Protein AF-A0A345NPI3-F1 (afdb_monomer)

pLDDT: mean 76.18, std 15.04, range [42.22, 94.62]

Organism: NCBI:txid2283195

Structure (mmCIF, N/CA/C/O backbone):
data_AF-A0A345NPI3-F1
#
_entry.id   AF-A0A345NPI3-F1
#
loop_
_atom_site.group_PDB
_atom_site.id
_atom_site.type_symbol
_atom_site.label_atom_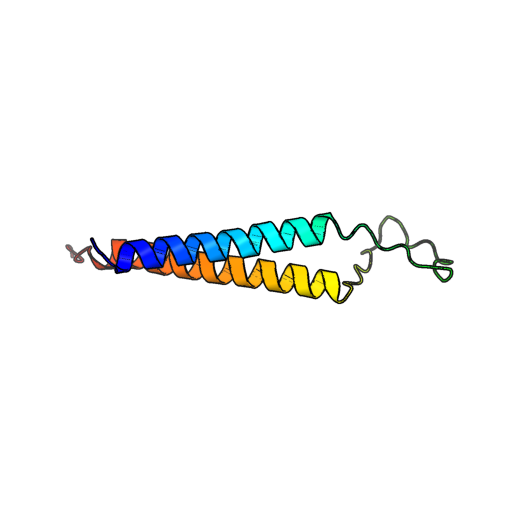id
_atom_site.label_alt_id
_atom_site.label_comp_id
_atom_site.label_asym_id
_atom_site.label_entity_id
_atom_site.label_seq_id
_atom_site.pdbx_PDB_ins_code
_atom_site.Cartn_x
_atom_site.Cartn_y
_atom_site.Cartn_z
_atom_site.occupancy
_atom_site.B_iso_or_equiv
_atom_site.auth_seq_id
_atom_site.auth_comp_id
_atom_site.auth_asym_id
_atom_site.auth_atom_id
_atom_site.pdbx_PDB_model_num
ATOM 1 N N . MET A 1 1 ? -30.175 -1.321 6.949 1.00 50.09 1 MET A N 1
ATOM 2 C CA . MET A 1 1 ? -28.839 -1.971 6.942 1.00 50.09 1 MET A CA 1
ATOM 3 C C . MET A 1 1 ? -27.772 -0.936 7.274 1.00 50.09 1 MET A C 1
ATOM 5 O O . MET A 1 1 ? -27.748 0.118 6.661 1.00 50.09 1 MET A O 1
ATOM 9 N N . SER A 1 2 ? -26.950 -1.205 8.291 1.00 54.62 2 SER A N 1
ATOM 10 C CA . SER A 1 2 ? -25.977 -0.270 8.880 1.00 54.62 2 SER A CA 1
ATOM 11 C C . SER A 1 2 ? -24.949 0.243 7.855 1.00 54.62 2 SER A C 1
ATOM 13 O O . SER A 1 2 ? -23.993 -0.456 7.517 1.00 54.62 2 SER A O 1
ATOM 15 N N . THR A 1 3 ? -25.118 1.487 7.404 1.00 70.44 3 THR A N 1
ATOM 16 C CA . THR A 1 3 ? -24.220 2.240 6.502 1.00 70.44 3 THR A CA 1
ATOM 17 C C . THR A 1 3 ? -22.757 2.225 6.961 1.00 70.44 3 THR A C 1
ATOM 19 O O . THR A 1 3 ? -21.845 2.257 6.138 1.00 70.44 3 THR A O 1
ATOM 22 N N . SER A 1 4 ? -22.511 2.099 8.270 1.00 73.50 4 SER A N 1
ATOM 23 C CA . SER A 1 4 ? -21.170 1.999 8.862 1.00 73.50 4 SER A CA 1
ATOM 24 C C . SER A 1 4 ? -20.419 0.723 8.453 1.00 73.50 4 SER A C 1
ATOM 26 O O . SER A 1 4 ? -19.226 0.784 8.153 1.00 73.50 4 SER A O 1
ATOM 28 N N . ARG A 1 5 ? -21.101 -0.431 8.379 1.00 82.50 5 ARG A N 1
ATOM 29 C CA . ARG A 1 5 ? -20.456 -1.707 8.013 1.00 82.50 5 ARG A 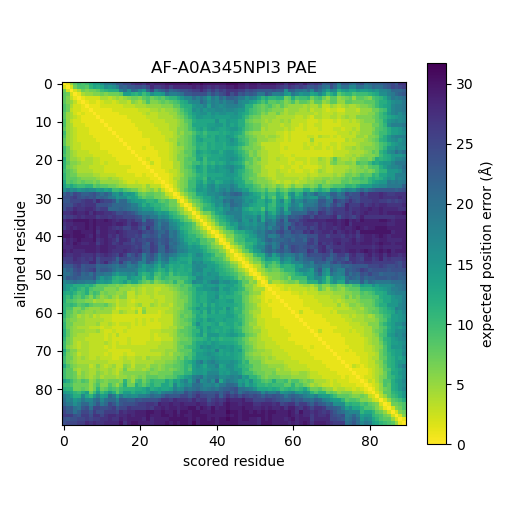CA 1
ATOM 30 C C . ARG A 1 5 ? -20.075 -1.746 6.537 1.00 82.50 5 ARG A C 1
ATOM 32 O O . ARG A 1 5 ? -19.009 -2.254 6.198 1.00 82.50 5 ARG A O 1
ATOM 39 N N . THR A 1 6 ? -20.924 -1.189 5.676 1.00 86.06 6 THR A N 1
ATOM 40 C CA . THR A 1 6 ? -20.666 -1.104 4.234 1.00 86.06 6 THR A CA 1
ATOM 41 C C . THR A 1 6 ? -19.469 -0.200 3.943 1.00 86.06 6 THR A C 1
ATOM 43 O O . THR A 1 6 ? -18.567 -0.611 3.222 1.00 86.06 6 THR A O 1
ATOM 46 N N . ARG A 1 7 ? -19.390 0.978 4.582 1.00 86.62 7 ARG A N 1
ATOM 47 C CA . ARG A 1 7 ? -18.246 1.899 4.436 1.00 86.62 7 ARG A CA 1
ATOM 48 C C . ARG A 1 7 ? -16.921 1.271 4.875 1.00 86.62 7 ARG A C 1
ATOM 50 O O . ARG A 1 7 ? -15.928 1.412 4.175 1.00 86.62 7 ARG A O 1
ATOM 57 N N . PHE A 1 8 ? -16.914 0.527 5.984 1.00 87.00 8 PHE A N 1
ATOM 58 C CA . PHE A 1 8 ? -15.713 -0.181 6.442 1.00 87.00 8 PHE A CA 1
ATOM 59 C C . PHE A 1 8 ? -15.246 -1.240 5.432 1.00 87.00 8 PHE A C 1
ATOM 61 O O . PHE A 1 8 ? -14.061 -1.320 5.133 1.00 87.00 8 PHE A O 1
ATOM 68 N N . ARG A 1 9 ? -16.172 -2.027 4.865 1.00 89.44 9 ARG A N 1
ATOM 69 C CA . ARG A 1 9 ? -15.840 -3.025 3.832 1.00 89.44 9 ARG A CA 1
ATOM 70 C C . ARG A 1 9 ? -15.254 -2.381 2.580 1.00 89.44 9 ARG A C 1
ATOM 72 O O . ARG A 1 9 ? -14.263 -2.880 2.066 1.00 89.44 9 ARG A O 1
ATOM 79 N N . ILE A 1 10 ? -15.838 -1.270 2.128 1.00 91.94 10 ILE A N 1
ATOM 80 C CA . ILE A 1 10 ? -15.323 -0.516 0.979 1.00 91.94 10 ILE A CA 1
ATOM 81 C C . ILE A 1 10 ? -13.909 -0.007 1.275 1.00 91.94 10 ILE A C 1
ATOM 83 O O . ILE A 1 10 ? -13.020 -0.201 0.458 1.00 91.94 10 ILE A O 1
ATOM 87 N N . ALA A 1 11 ? -13.672 0.568 2.456 1.00 90.19 11 ALA A N 1
ATOM 88 C CA . ALA A 1 11 ? -12.348 1.062 2.835 1.00 90.19 11 ALA A CA 1
ATOM 89 C C . ALA A 1 11 ? -11.287 -0.055 2.872 1.00 90.19 11 ALA A C 1
ATOM 91 O O . ALA A 1 11 ? -10.176 0.137 2.385 1.00 90.19 11 ALA A O 1
ATOM 92 N N . VAL A 1 12 ? -11.640 -1.240 3.384 1.00 92.25 12 VAL A N 1
ATOM 93 C CA . VAL A 1 12 ? -10.752 -2.416 3.366 1.00 92.25 12 VAL A CA 1
ATOM 94 C C . VAL A 1 12 ? -10.474 -2.883 1.936 1.00 92.25 12 VAL A C 1
ATOM 96 O O . VAL A 1 12 ? -9.327 -3.177 1.614 1.00 92.25 12 VAL A O 1
ATOM 99 N N . LEU A 1 13 ? -11.493 -2.924 1.071 1.00 93.75 13 LEU A N 1
ATOM 100 C CA . LEU A 1 13 ? -11.319 -3.291 -0.337 1.00 93.75 13 LEU A CA 1
ATOM 101 C C . LEU A 1 13 ? -10.393 -2.313 -1.063 1.00 93.75 13 LEU A C 1
ATOM 103 O O . LEU A 1 13 ? -9.490 -2.750 -1.765 1.00 93.75 13 LEU A O 1
ATOM 107 N N . VAL A 1 14 ? -10.569 -1.007 -0.854 1.00 93.38 14 VAL A N 1
ATOM 108 C CA . VAL A 1 14 ? -9.695 0.020 -1.441 1.00 93.38 14 VAL A CA 1
ATOM 109 C C . VAL A 1 14 ? -8.252 -0.166 -0.974 1.00 93.38 14 VAL A C 1
ATOM 111 O O . VAL A 1 14 ? -7.346 -0.191 -1.802 1.00 93.38 14 VAL A O 1
ATOM 114 N N . ALA A 1 15 ? -8.027 -0.368 0.327 1.00 91.25 15 ALA A N 1
ATOM 115 C CA . ALA A 1 15 ? -6.688 -0.616 0.858 1.00 91.25 15 ALA A CA 1
ATOM 116 C C . ALA A 1 15 ? -6.050 -1.881 0.255 1.00 91.25 15 ALA A C 1
ATOM 118 O O . ALA A 1 15 ? -4.885 -1.854 -0.138 1.00 91.25 15 ALA A O 1
ATOM 119 N N . ALA A 1 16 ? -6.819 -2.966 0.118 1.00 91.19 16 ALA A N 1
ATOM 120 C CA . ALA A 1 16 ? -6.347 -4.202 -0.502 1.00 91.19 16 ALA A CA 1
ATOM 121 C C . ALA A 1 16 ? -5.981 -4.003 -1.982 1.00 91.19 16 ALA A C 1
ATOM 123 O O . ALA A 1 16 ? -4.932 -4.473 -2.416 1.00 91.19 16 ALA A O 1
ATOM 124 N N . VAL A 1 17 ? -6.801 -3.268 -2.740 1.00 94.56 17 VAL A N 1
ATOM 125 C CA . VAL A 1 17 ? -6.528 -2.950 -4.150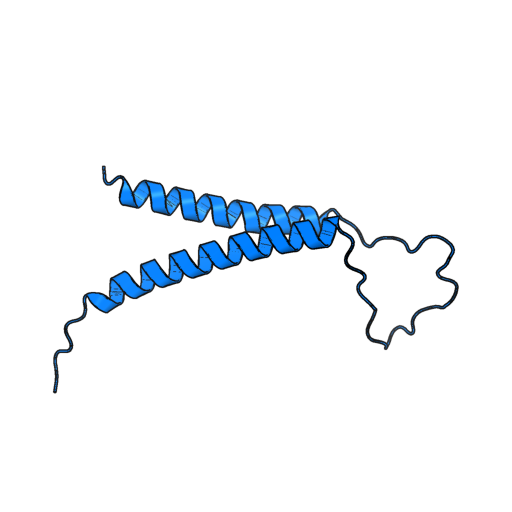 1.00 94.56 17 VAL A CA 1
ATOM 126 C C . VAL A 1 17 ? -5.262 -2.108 -4.294 1.00 94.56 17 VAL A C 1
ATOM 128 O O . VAL A 1 17 ? -4.469 -2.383 -5.187 1.00 94.56 17 VAL A O 1
ATOM 131 N N . LEU A 1 18 ? -5.028 -1.132 -3.413 1.00 92.69 18 LEU A N 1
ATOM 132 C CA . LEU A 1 18 ? -3.800 -0.329 -3.437 1.00 92.69 18 LEU A CA 1
ATOM 133 C C . LEU A 1 18 ? -2.553 -1.187 -3.187 1.00 92.69 18 LEU A C 1
ATOM 135 O O . LEU A 1 18 ? -1.570 -1.061 -3.911 1.00 92.69 18 LEU A O 1
ATOM 139 N N . ILE A 1 19 ? -2.607 -2.095 -2.209 1.00 91.56 19 ILE A N 1
ATOM 140 C CA . ILE A 1 19 ? -1.487 -2.994 -1.898 1.00 91.56 19 ILE A CA 1
ATOM 141 C C . ILE A 1 19 ? -1.221 -3.941 -3.071 1.00 91.56 19 ILE A C 1
ATOM 143 O O . ILE A 1 19 ? -0.103 -4.006 -3.575 1.00 91.56 19 ILE A O 1
ATOM 147 N N . VAL A 1 20 ? -2.247 -4.664 -3.526 1.00 92.12 20 VAL A N 1
ATOM 148 C CA . VAL A 1 20 ? -2.100 -5.658 -4.599 1.00 92.12 20 VAL A CA 1
ATOM 149 C C . VAL A 1 20 ? -1.725 -4.981 -5.915 1.00 92.12 20 VAL A C 1
ATOM 151 O O . VAL A 1 20 ? -0.831 -5.454 -6.608 1.00 92.12 20 VAL A O 1
ATOM 154 N N . GLY A 1 21 ? -2.353 -3.853 -6.242 1.00 89.94 21 GLY A N 1
ATOM 155 C CA . GLY A 1 21 ? -2.045 -3.078 -7.440 1.00 89.94 21 GLY A CA 1
ATOM 156 C C . GLY A 1 21 ? -0.611 -2.554 -7.442 1.00 89.94 21 GLY A C 1
ATOM 157 O O . GLY A 1 21 ? 0.097 -2.741 -8.427 1.00 89.94 21 GLY A O 1
ATOM 158 N N . GLY A 1 22 ? -0.148 -1.965 -6.336 1.00 87.00 22 GLY A N 1
ATOM 159 C CA . GLY A 1 22 ? 1.228 -1.478 -6.222 1.00 87.00 22 GLY A CA 1
ATOM 160 C C . GLY A 1 22 ? 2.274 -2.600 -6.283 1.00 87.00 22 GLY A C 1
ATOM 161 O O . GLY A 1 22 ? 3.310 -2.437 -6.934 1.00 87.00 22 GLY A O 1
ATOM 162 N N . LEU A 1 23 ? 1.976 -3.770 -5.708 1.00 87.50 23 LEU A N 1
ATOM 163 C CA . LEU A 1 23 ? 2.826 -4.962 -5.814 1.00 87.50 23 LEU A CA 1
ATOM 164 C C . LEU A 1 23 ? 2.880 -5.508 -7.244 1.00 87.50 23 LEU A C 1
ATOM 166 O O . LEU A 1 23 ? 3.963 -5.820 -7.730 1.00 87.50 23 LEU A O 1
ATOM 170 N N . LEU A 1 24 ? 1.739 -5.597 -7.931 1.00 88.25 24 LEU A N 1
ATOM 171 C CA . LEU A 1 24 ? 1.687 -6.063 -9.319 1.00 88.25 24 LEU A CA 1
ATOM 172 C C . LEU A 1 24 ? 2.437 -5.116 -10.256 1.00 88.25 24 LEU A C 1
ATOM 174 O O . LEU A 1 24 ? 3.213 -5.579 -11.086 1.00 88.25 24 LEU A O 1
ATOM 178 N N . VAL A 1 25 ? 2.265 -3.801 -10.098 1.00 86.19 25 VAL A N 1
ATOM 179 C CA . VAL A 1 25 ? 3.022 -2.810 -10.877 1.00 86.19 25 VAL A CA 1
ATOM 180 C C . VAL A 1 25 ? 4.520 -2.956 -10.610 1.00 86.19 25 VAL A C 1
ATOM 182 O O . VAL A 1 25 ? 5.298 -3.025 -11.556 1.00 86.19 25 VAL A O 1
ATOM 185 N N . SER A 1 26 ? 4.921 -3.097 -9.344 1.00 80.94 26 SER A N 1
ATOM 186 C CA . SER A 1 26 ? 6.325 -3.335 -8.981 1.00 80.94 26 SER A CA 1
ATOM 187 C C . SER A 1 26 ? 6.885 -4.623 -9.593 1.00 80.94 26 SER A C 1
ATOM 189 O O . SER A 1 26 ? 8.035 -4.640 -10.008 1.00 80.94 26 SER A O 1
ATOM 191 N N . ALA A 1 27 ? 6.083 -5.689 -9.675 1.00 80.06 27 ALA A N 1
ATOM 192 C CA . ALA A 1 27 ? 6.501 -6.974 -10.235 1.00 80.06 27 ALA A CA 1
ATOM 193 C C . ALA A 1 27 ? 6.639 -6.954 -11.767 1.00 80.06 27 ALA A C 1
ATOM 195 O O . ALA A 1 27 ? 7.425 -7.719 -12.321 1.00 80.06 27 ALA A O 1
ATOM 196 N N . VAL A 1 28 ? 5.872 -6.100 -12.453 1.00 81.50 28 VAL A N 1
ATOM 197 C CA . VAL A 1 28 ? 5.925 -5.947 -13.917 1.00 81.50 28 VAL A CA 1
ATOM 198 C C . VAL A 1 28 ? 7.055 -5.007 -14.347 1.00 81.50 28 VAL A C 1
ATOM 200 O O . VAL A 1 28 ? 7.609 -5.180 -15.433 1.00 81.50 28 VAL A O 1
ATOM 203 N N . ILE A 1 29 ? 7.435 -4.040 -13.506 1.00 72.44 29 ILE A N 1
ATOM 204 C CA . ILE A 1 29 ? 8.626 -3.212 -13.729 1.00 72.44 29 ILE A CA 1
ATOM 205 C C . ILE A 1 29 ? 9.860 -4.094 -13.479 1.00 72.44 29 ILE A C 1
ATOM 207 O O . ILE A 1 29 ? 10.354 -4.200 -12.358 1.00 72.44 29 ILE A O 1
ATOM 211 N N . GLY A 1 30 ? 10.321 -4.780 -14.529 1.00 58.44 30 GLY A N 1
ATOM 212 C CA . GLY A 1 30 ? 11.493 -5.655 -14.484 1.00 58.44 30 GLY A CA 1
ATOM 213 C C . GLY A 1 30 ? 12.777 -4.930 -14.047 1.00 58.44 30 GLY A C 1
ATOM 214 O O . GLY A 1 30 ? 12.813 -3.698 -13.993 1.00 58.44 30 GLY A O 1
ATOM 215 N N . PRO A 1 31 ? 13.854 -5.674 -13.726 1.00 58.78 31 PRO A N 1
ATOM 216 C CA . PRO A 1 31 ? 15.138 -5.079 -13.375 1.00 58.78 31 PRO A CA 1
ATOM 217 C C . PRO A 1 31 ? 15.629 -4.215 -14.538 1.00 58.78 31 PRO A C 1
ATOM 219 O O . PRO A 1 31 ? 15.920 -4.711 -15.626 1.00 58.78 31 PRO A O 1
ATOM 222 N N . ASN A 1 32 ? 15.673 -2.904 -14.307 1.00 58.62 32 ASN A N 1
ATOM 223 C CA . ASN A 1 32 ? 16.060 -1.942 -15.325 1.00 58.62 32 ASN A CA 1
ATOM 224 C C . ASN A 1 32 ? 17.518 -2.181 -15.732 1.00 58.62 32 ASN A C 1
ATOM 226 O O . ASN A 1 32 ? 18.424 -2.191 -14.898 1.00 58.62 32 ASN A O 1
ATOM 230 N N . SER A 1 33 ? 17.744 -2.376 -17.030 1.00 55.31 33 SER A N 1
ATOM 231 C CA . SER A 1 33 ? 19.079 -2.497 -17.605 1.00 55.31 33 SER A CA 1
ATOM 232 C C . SER A 1 33 ? 19.775 -1.138 -17.573 1.00 55.31 33 SER A C 1
ATOM 234 O O . SER A 1 33 ? 19.321 -0.190 -18.217 1.00 55.31 33 SER A O 1
ATOM 236 N N . TYR A 1 34 ? 20.896 -1.048 -16.862 1.00 57.03 34 TYR A N 1
ATOM 237 C CA . TYR A 1 34 ? 21.795 0.101 -16.911 1.00 57.03 34 TYR A CA 1
ATOM 238 C C . TYR A 1 34 ? 22.394 0.198 -18.328 1.00 57.03 34 TYR A C 1
ATOM 240 O O . TYR A 1 34 ? 23.346 -0.503 -18.661 1.00 57.03 34 TYR A O 1
ATOM 248 N N . GLY A 1 35 ? 21.791 0.998 -19.213 1.00 62.22 35 GLY A N 1
ATOM 249 C CA . GLY A 1 35 ? 22.275 1.165 -20.587 1.00 62.22 35 GLY A CA 1
ATOM 250 C C . GLY A 1 35 ? 23.706 1.712 -20.621 1.00 62.22 35 GLY A C 1
ATOM 251 O O . GLY A 1 35 ? 23.995 2.613 -19.847 1.00 62.22 35 GLY A O 1
ATOM 252 N N . TRP A 1 36 ? 24.553 1.146 -21.498 1.00 52.81 36 TRP A N 1
ATOM 253 C CA . TRP A 1 36 ? 25.933 1.470 -21.953 1.00 52.81 36 TRP A CA 1
ATOM 254 C C . TRP A 1 36 ? 26.997 2.070 -20.999 1.00 52.81 36 TRP A C 1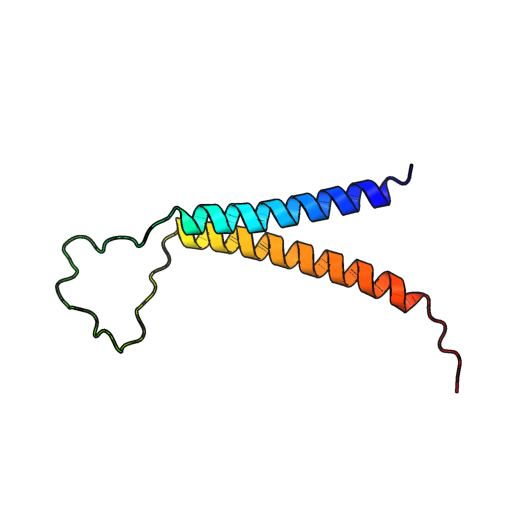
ATOM 256 O O . TRP A 1 36 ? 28.169 2.075 -21.358 1.00 52.81 36 TRP A O 1
ATOM 266 N N . PHE A 1 37 ? 26.649 2.509 -19.791 1.00 55.12 37 PHE A N 1
ATOM 267 C CA . PHE A 1 37 ? 27.528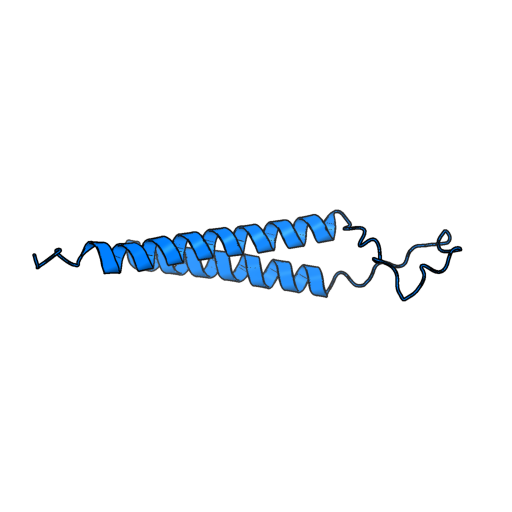 3.059 -18.756 1.00 55.12 37 PHE A CA 1
ATOM 268 C C . PHE A 1 37 ? 27.917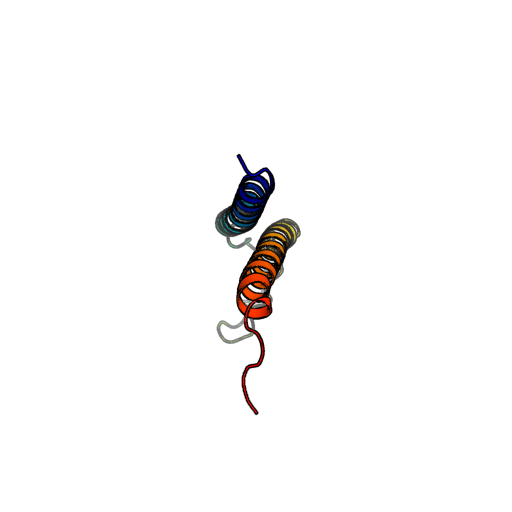 2.028 -17.680 1.00 55.12 37 PHE A C 1
ATOM 270 O O . PHE A 1 37 ? 28.667 2.349 -16.763 1.00 55.12 37 PHE A O 1
ATOM 277 N N . ALA A 1 38 ? 27.453 0.779 -17.781 1.00 55.12 38 ALA A N 1
ATOM 278 C CA . ALA A 1 38 ? 27.719 -0.292 -16.813 1.00 55.12 38 ALA A CA 1
ATOM 279 C C . ALA A 1 38 ? 29.123 -0.931 -16.951 1.00 55.12 38 ALA A C 1
ATOM 281 O O . ALA A 1 38 ? 29.276 -2.140 -16.800 1.00 55.12 38 ALA A O 1
ATOM 282 N N . TYR A 1 39 ? 30.162 -0.144 -17.255 1.00 53.19 39 TYR A N 1
ATOM 283 C CA . TYR A 1 39 ? 31.530 -0.656 -17.445 1.00 53.19 39 TYR A CA 1
ATOM 284 C C . TYR A 1 39 ? 32.260 -1.022 -16.152 1.00 53.19 39 TYR A C 1
ATOM 286 O O . TYR A 1 39 ? 33.358 -1.570 -16.214 1.00 53.19 39 TYR A O 1
ATOM 294 N N . GLN A 1 40 ? 31.669 -0.765 -14.986 1.00 54.38 40 GLN A N 1
ATOM 295 C CA . GLN A 1 40 ? 32.194 -1.301 -13.742 1.00 54.38 40 GLN A CA 1
ATOM 296 C C . GLN A 1 40 ? 31.253 -2.402 -13.250 1.00 54.38 40 GLN A C 1
ATOM 298 O O . GLN A 1 40 ? 30.142 -2.084 -12.818 1.00 54.38 40 GLN A O 1
ATOM 303 N N . PRO A 1 41 ? 31.646 -3.689 -13.329 1.00 59.38 41 PRO A N 1
ATOM 304 C CA . PRO A 1 41 ? 30.886 -4.745 -12.684 1.00 59.38 41 PRO A CA 1
ATOM 305 C C . PRO A 1 41 ? 30.845 -4.423 -11.192 1.00 59.38 41 PRO A 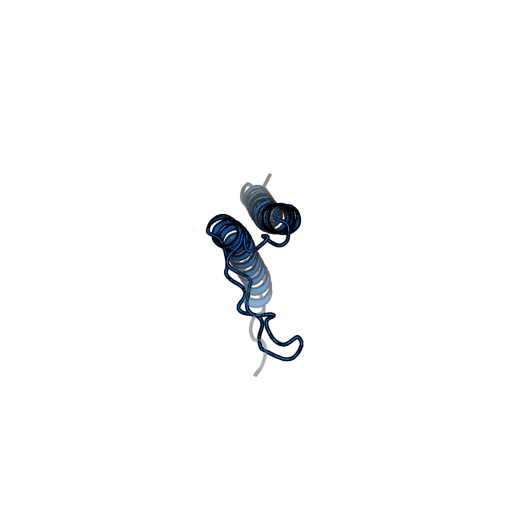C 1
ATOM 307 O O . PRO A 1 41 ? 31.875 -4.389 -10.517 1.00 59.38 41 PRO A O 1
ATOM 310 N N . VAL A 1 42 ? 29.649 -4.111 -10.697 1.00 57.56 42 VAL A N 1
ATOM 311 C CA . VAL A 1 42 ? 29.406 -3.962 -9.265 1.00 57.56 42 VAL A CA 1
ATOM 312 C C . VAL A 1 42 ? 29.822 -5.292 -8.624 1.00 57.56 42 VAL A C 1
ATOM 314 O O . VAL A 1 42 ? 29.347 -6.335 -9.081 1.00 57.56 42 VAL A O 1
ATOM 317 N N . PRO A 1 43 ? 30.736 -5.295 -7.636 1.00 59.06 43 PRO A N 1
ATOM 318 C CA . PRO A 1 43 ? 31.133 -6.518 -6.953 1.00 59.06 43 PRO A CA 1
ATOM 319 C C . PRO A 1 43 ? 29.885 -7.236 -6.441 1.00 59.06 43 PRO A C 1
ATOM 321 O O . PRO A 1 43 ? 29.045 -6.608 -5.795 1.00 59.06 43 PRO A O 1
ATOM 324 N N . ALA A 1 44 ? 29.767 -8.534 -6.729 1.00 59.88 44 ALA A N 1
ATOM 325 C CA . ALA A 1 44 ? 28.605 -9.347 -6.359 1.00 59.88 44 ALA A CA 1
ATOM 326 C C . ALA A 1 44 ? 28.313 -9.341 -4.841 1.00 59.88 44 ALA A C 1
ATOM 328 O O . ALA A 1 44 ? 27.192 -9.627 -4.432 1.00 59.88 44 ALA A O 1
ATOM 329 N N . ASP A 1 45 ? 29.303 -8.946 -4.034 1.00 60.75 45 ASP A N 1
ATOM 330 C CA . ASP A 1 45 ? 29.279 -8.981 -2.571 1.00 60.75 45 ASP A CA 1
ATOM 331 C C . ASP A 1 45 ? 29.111 -7.587 -1.921 1.00 60.75 45 ASP A C 1
ATOM 333 O O . ASP A 1 45 ? 29.237 -7.443 -0.704 1.00 60.75 45 ASP A O 1
ATOM 337 N N . GLY A 1 46 ? 28.855 -6.536 -2.713 1.00 60.00 46 GLY A N 1
ATOM 338 C CA . GLY A 1 46 ? 28.621 -5.173 -2.220 1.00 60.00 46 GLY A CA 1
ATOM 339 C C . GLY A 1 46 ? 27.131 -4.829 -2.077 1.00 60.00 46 GLY A C 1
ATOM 340 O O . GLY A 1 46 ? 26.296 -5.443 -2.742 1.00 60.00 46 GLY A O 1
ATOM 341 N N . PRO A 1 47 ? 26.754 -3.825 -1.256 1.00 56.59 47 PRO A N 1
ATOM 342 C CA . PRO A 1 47 ? 25.392 -3.304 -1.259 1.00 56.59 47 PRO A CA 1
ATOM 343 C C . PRO A 1 47 ? 25.080 -2.779 -2.662 1.00 56.59 47 PRO A C 1
ATOM 345 O O . PRO A 1 47 ? 25.601 -1.746 -3.077 1.00 56.59 47 PRO A O 1
ATOM 348 N N . VAL A 1 48 ? 24.260 -3.519 -3.410 1.00 59.34 48 VAL A N 1
ATOM 349 C CA . VAL A 1 48 ? 23.835 -3.126 -4.753 1.00 59.34 48 VAL A CA 1
ATOM 350 C C . VAL A 1 48 ? 23.013 -1.846 -4.604 1.00 59.34 48 VAL A C 1
ATOM 352 O O . VAL A 1 48 ? 21.973 -1.884 -3.939 1.00 59.34 48 VAL A O 1
ATOM 355 N N . PRO A 1 49 ? 23.447 -0.702 -5.165 1.00 57.00 49 PRO A N 1
ATOM 356 C CA . PRO A 1 49 ? 22.650 0.510 -5.115 1.00 57.00 49 PRO A CA 1
ATOM 357 C C . PRO A 1 49 ? 21.369 0.277 -5.920 1.00 57.00 49 PRO A C 1
ATOM 359 O O . PRO A 1 49 ? 21.364 0.298 -7.152 1.00 57.00 49 PRO A O 1
ATOM 362 N N . VAL A 1 50 ? 20.271 0.023 -5.206 1.00 60.59 50 VAL A N 1
ATOM 363 C CA . VAL A 1 50 ? 18.935 -0.065 -5.793 1.00 60.59 50 VAL A CA 1
ATOM 364 C C . VAL A 1 50 ? 18.519 1.353 -6.152 1.00 60.59 50 VAL A C 1
ATOM 366 O O . VAL A 1 50 ? 18.065 2.127 -5.311 1.00 60.59 50 VAL A O 1
ATOM 369 N N . MET A 1 51 ? 18.729 1.717 -7.412 1.00 60.72 51 MET A N 1
ATOM 370 C CA . MET A 1 51 ? 18.261 2.989 -7.935 1.00 60.72 51 MET A CA 1
ATOM 371 C C . MET A 1 51 ? 16.766 2.850 -8.215 1.00 60.72 51 MET A C 1
ATOM 373 O O . MET A 1 51 ? 16.364 2.221 -9.192 1.00 60.72 51 MET A O 1
ATOM 377 N N . LEU A 1 52 ? 15.945 3.380 -7.308 1.00 63.34 52 LEU A N 1
ATOM 378 C CA . LEU A 1 52 ? 14.496 3.388 -7.470 1.00 63.34 52 LEU A CA 1
ATOM 379 C C . LEU A 1 52 ? 14.129 4.415 -8.540 1.00 63.34 52 LEU A C 1
ATOM 381 O O 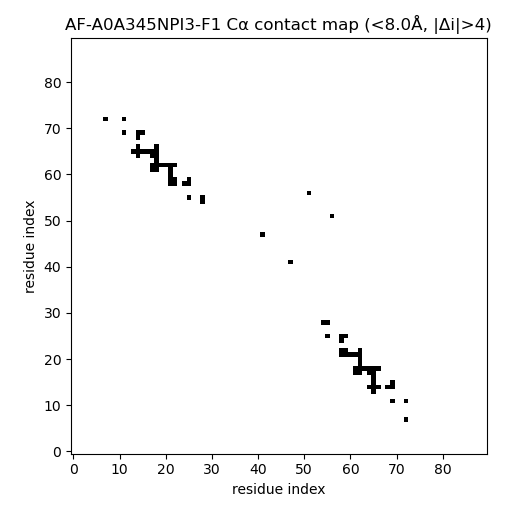. LEU A 1 52 ? 14.294 5.620 -8.345 1.00 63.34 52 LEU A O 1
ATOM 385 N N . PHE A 1 53 ? 13.635 3.933 -9.674 1.00 70.00 53 PHE A N 1
ATOM 386 C CA . PHE A 1 53 ? 13.109 4.798 -10.725 1.00 70.00 53 PHE A CA 1
ATOM 387 C C . PHE A 1 53 ? 11.762 5.409 -10.289 1.00 70.00 53 PHE A C 1
ATOM 389 O O . PHE A 1 53 ? 11.095 4.845 -9.411 1.00 70.00 53 PHE A O 1
ATOM 396 N N . PRO A 1 54 ? 11.338 6.556 -10.855 1.00 77.12 54 PRO A N 1
ATOM 397 C CA . PRO A 1 54 ? 10.100 7.238 -10.462 1.00 77.12 54 PRO A CA 1
ATOM 398 C C . PRO A 1 54 ? 8.870 6.322 -10.426 1.00 77.12 54 PRO A C 1
ATOM 400 O O . PRO A 1 54 ? 8.031 6.436 -9.536 1.00 77.12 54 PRO A O 1
ATOM 403 N N . GLU A 1 55 ? 8.788 5.361 -11.341 1.00 79.31 55 GLU A N 1
ATOM 404 C CA . GLU A 1 55 ? 7.710 4.380 -11.440 1.00 79.31 55 GLU A CA 1
ATOM 405 C C . GLU A 1 55 ? 7.712 3.406 -10.252 1.00 79.31 55 GLU A C 1
ATOM 407 O O . GLU A 1 55 ? 6.655 3.087 -9.704 1.00 79.31 55 GLU A O 1
ATOM 412 N N . GLN A 1 56 ? 8.896 2.981 -9.803 1.00 77.50 56 GLN A N 1
ATOM 413 C CA . GLN A 1 56 ? 9.053 2.133 -8.617 1.00 77.50 56 GLN A CA 1
ATOM 414 C C . GLN A 1 56 ? 8.746 2.914 -7.334 1.00 77.50 56 GLN A C 1
ATOM 416 O O . GLN A 1 56 ? 8.102 2.377 -6.433 1.00 77.50 56 GLN A O 1
ATOM 421 N N . LEU A 1 57 ? 9.135 4.193 -7.262 1.00 82.12 57 LEU A N 1
ATOM 422 C CA . LEU A 1 57 ? 8.769 5.078 -6.149 1.00 82.12 57 LEU A CA 1
ATOM 423 C C . LEU A 1 57 ? 7.253 5.277 -6.059 1.00 82.12 57 LEU A C 1
ATOM 425 O O . LEU A 1 57 ? 6.693 5.234 -4.962 1.00 82.12 57 LEU A O 1
ATOM 429 N N . LEU A 1 58 ? 6.578 5.444 -7.198 1.00 85.19 58 LEU A N 1
ATOM 430 C CA . LEU A 1 58 ? 5.120 5.535 -7.254 1.00 85.19 58 LEU A CA 1
ATOM 431 C C . LEU A 1 58 ? 4.459 4.226 -6.810 1.00 85.19 58 LEU A C 1
ATOM 433 O O . LEU A 1 58 ? 3.558 4.255 -5.971 1.00 85.19 58 LEU A O 1
ATOM 437 N N . ALA A 1 59 ? 4.921 3.081 -7.314 1.00 84.56 59 ALA A N 1
ATOM 438 C CA . ALA A 1 59 ? 4.376 1.775 -6.947 1.00 84.56 59 ALA A CA 1
ATOM 439 C C . ALA A 1 59 ? 4.547 1.474 -5.445 1.00 84.56 59 ALA A C 1
ATOM 441 O O . ALA A 1 59 ? 3.609 1.017 -4.779 1.00 84.56 59 ALA A O 1
ATOM 442 N N . LEU A 1 60 ? 5.708 1.816 -4.881 1.00 86.69 60 LEU A N 1
ATOM 443 C CA . LEU A 1 60 ? 5.962 1.751 -3.442 1.00 86.69 60 LEU A CA 1
ATOM 444 C C . LEU A 1 60 ? 5.056 2.705 -2.663 1.00 86.69 60 LEU A C 1
ATOM 446 O O . LEU A 1 60 ? 4.426 2.285 -1.694 1.00 86.69 60 LEU A O 1
ATOM 450 N N . GLY A 1 61 ? 4.936 3.962 -3.095 1.00 88.56 61 GLY A N 1
ATOM 451 C CA . GLY A 1 61 ? 4.076 4.955 -2.449 1.00 88.56 61 GLY A CA 1
ATOM 452 C C . GLY A 1 61 ? 2.610 4.515 -2.389 1.00 88.56 61 GLY A C 1
ATOM 453 O O . GLY A 1 61 ? 1.967 4.616 -1.339 1.00 88.56 61 GLY A O 1
ATOM 454 N N . VAL A 1 62 ? 2.095 3.946 -3.481 1.00 91.25 62 VAL A N 1
ATOM 455 C CA . VAL A 1 62 ? 0.738 3.378 -3.554 1.00 91.25 62 VAL A CA 1
ATOM 456 C C . VAL A 1 62 ? 0.580 2.205 -2.581 1.00 91.25 62 VAL A C 1
ATOM 458 O O . VAL A 1 62 ? -0.381 2.167 -1.806 1.00 91.25 62 VAL A O 1
ATOM 461 N N . THR A 1 63 ? 1.552 1.291 -2.556 1.00 90.62 63 THR A N 1
ATOM 462 C CA . THR A 1 63 ? 1.538 0.120 -1.664 1.00 90.62 63 THR A CA 1
ATOM 463 C C . THR A 1 63 ? 1.559 0.537 -0.191 1.00 90.62 63 THR A C 1
ATOM 465 O O . THR A 1 63 ? 0.744 0.064 0.605 1.00 90.62 63 THR A O 1
ATOM 468 N N . LEU A 1 64 ? 2.444 1.470 0.173 1.00 92.44 64 LEU A N 1
ATOM 469 C CA . LEU A 1 64 ? 2.575 1.996 1.534 1.00 92.44 64 LEU A CA 1
ATOM 470 C C . LEU A 1 64 ? 1.306 2.720 1.986 1.00 92.44 64 LEU A C 1
ATOM 472 O O . LEU A 1 64 ? 0.857 2.527 3.115 1.00 92.44 64 LEU A O 1
ATOM 476 N N . THR A 1 65 ? 0.682 3.493 1.098 1.00 93.56 65 THR A N 1
ATOM 477 C CA . THR A 1 65 ? -0.592 4.164 1.389 1.00 93.56 65 THR A CA 1
ATOM 478 C C . THR A 1 65 ? -1.683 3.143 1.714 1.00 93.56 65 THR A C 1
ATOM 480 O O . THR A 1 65 ? -2.390 3.286 2.714 1.00 93.56 65 THR A O 1
ATOM 483 N N . GLY A 1 66 ? -1.788 2.067 0.927 1.00 90.56 66 GLY A N 1
ATOM 484 C CA . GLY A 1 66 ? -2.718 0.972 1.206 1.00 90.56 66 GLY A CA 1
ATOM 485 C C . GLY A 1 66 ? -2.439 0.283 2.547 1.00 90.56 66 GLY A C 1
ATOM 486 O O . GLY A 1 66 ? -3.365 0.061 3.331 1.00 90.56 66 GLY A O 1
ATOM 487 N N . ALA A 1 67 ? -1.169 0.011 2.857 1.00 91.88 67 ALA A N 1
ATOM 488 C CA . ALA A 1 67 ? -0.762 -0.613 4.116 1.00 91.88 67 ALA A CA 1
ATOM 489 C C . ALA A 1 67 ? -1.075 0.264 5.342 1.00 91.88 67 ALA A C 1
ATOM 491 O O . ALA A 1 67 ? -1.575 -0.240 6.353 1.00 91.88 67 ALA A O 1
ATOM 492 N N . LEU A 1 68 ? -0.844 1.576 5.250 1.00 94.62 68 LEU A N 1
ATOM 493 C CA . LEU A 1 68 ? -1.168 2.533 6.311 1.00 94.62 68 LEU A CA 1
ATOM 494 C C . LEU A 1 68 ? -2.675 2.604 6.566 1.00 94.62 68 LEU A C 1
ATOM 496 O O . LEU A 1 68 ? -3.114 2.509 7.714 1.00 94.62 68 LEU A O 1
ATOM 500 N N . LEU A 1 69 ? -3.474 2.705 5.501 1.00 92.75 69 LEU A N 1
ATOM 501 C CA . LEU A 1 69 ? -4.933 2.703 5.609 1.00 92.75 69 LEU A CA 1
ATOM 502 C C . LEU A 1 69 ? -5.441 1.411 6.253 1.00 92.75 69 LEU A C 1
ATOM 504 O O . LEU A 1 69 ? -6.284 1.457 7.152 1.00 92.75 69 LEU A O 1
ATOM 508 N N . LEU A 1 70 ? -4.907 0.261 5.842 1.00 91.56 70 LEU A N 1
ATOM 509 C CA . LEU A 1 70 ? -5.287 -1.024 6.418 1.00 91.56 70 LEU A CA 1
ATOM 510 C C . LEU A 1 70 ? -4.915 -1.110 7.906 1.00 91.56 70 LEU A C 1
ATOM 512 O O . LEU A 1 70 ? -5.746 -1.516 8.720 1.00 91.56 70 LEU A O 1
ATOM 516 N N . SER A 1 71 ? -3.710 -0.668 8.269 1.00 91.75 71 SER A N 1
ATOM 517 C CA . SER A 1 71 ? -3.222 -0.650 9.654 1.00 91.75 71 SER A CA 1
ATOM 518 C C . SER A 1 71 ? -4.104 0.222 10.549 1.00 91.75 71 SER A C 1
ATOM 520 O O . SER A 1 71 ? -4.507 -0.205 11.632 1.00 91.75 71 SER A O 1
ATOM 522 N N . LEU A 1 72 ? -4.496 1.404 10.065 1.00 92.50 72 LEU A N 1
ATOM 523 C CA . LEU A 1 72 ? -5.420 2.297 10.763 1.00 92.50 72 LEU A CA 1
ATOM 524 C C . LEU A 1 72 ? -6.794 1.640 10.978 1.00 92.50 72 LEU A C 1
ATOM 526 O O . LEU A 1 72 ? -7.337 1.669 12.084 1.00 92.50 72 LEU A O 1
ATOM 530 N N . LEU A 1 73 ? -7.357 1.018 9.938 1.00 91.25 73 LEU A N 1
ATOM 531 C CA . LEU A 1 73 ? -8.658 0.342 10.014 1.00 91.25 73 LEU A CA 1
ATOM 532 C C . LEU A 1 73 ? -8.638 -0.839 10.991 1.00 91.25 73 LEU A C 1
ATOM 534 O O . LEU A 1 73 ? -9.607 -1.040 11.733 1.00 91.25 73 LEU A O 1
ATOM 538 N N . ILE A 1 74 ? -7.544 -1.604 11.008 1.00 90.00 74 ILE A N 1
ATOM 539 C CA . ILE A 1 74 ? -7.321 -2.690 11.966 1.00 90.00 74 ILE A CA 1
ATOM 540 C C . ILE A 1 74 ? -7.236 -2.119 13.383 1.00 90.00 74 ILE A C 1
ATOM 542 O O . ILE A 1 74 ? -7.981 -2.576 14.250 1.00 90.00 74 ILE A O 1
ATOM 546 N N . GLY A 1 75 ? -6.426 -1.080 13.606 1.00 90.62 75 GLY A N 1
ATOM 547 C CA . GLY A 1 75 ? -6.286 -0.421 14.907 1.00 90.62 75 GLY A CA 1
ATOM 548 C C . GLY A 1 75 ? -7.622 0.074 15.464 1.00 90.62 75 GLY A C 1
ATOM 549 O O . GLY A 1 75 ? -7.979 -0.249 16.596 1.00 90.62 75 GLY A O 1
ATOM 550 N N . ILE A 1 76 ? -8.433 0.750 14.644 1.00 88.56 76 ILE A N 1
ATOM 551 C CA . ILE A 1 76 ? -9.784 1.192 15.033 1.00 88.56 76 ILE A CA 1
ATOM 552 C C . ILE A 1 76 ? -10.673 -0.006 15.383 1.00 88.56 76 ILE A C 1
ATOM 554 O O . ILE A 1 76 ? -11.430 0.029 16.356 1.00 88.56 76 ILE A O 1
ATOM 558 N N . ARG A 1 77 ? -10.621 -1.081 14.590 1.00 85.81 77 ARG A N 1
ATOM 559 C CA . ARG A 1 77 ? -11.459 -2.264 14.819 1.00 85.81 77 ARG A CA 1
ATOM 560 C C . ARG A 1 77 ? -11.076 -3.003 16.097 1.00 85.81 77 ARG A C 1
ATOM 562 O O . ARG A 1 77 ? -11.973 -3.506 16.772 1.00 85.81 77 ARG A O 1
ATOM 569 N N . ILE A 1 78 ? -9.786 -3.057 16.407 1.00 87.88 78 ILE A N 1
ATOM 570 C CA . ILE A 1 78 ? -9.248 -3.643 17.631 1.00 87.88 78 ILE A CA 1
ATOM 571 C C . ILE A 1 78 ? -9.607 -2.762 18.835 1.00 87.88 78 ILE A C 1
ATOM 573 O O . ILE A 1 78 ? -10.219 -3.256 19.778 1.00 87.88 78 ILE A O 1
ATOM 577 N N . GLY A 1 79 ? -9.347 -1.452 18.775 1.00 84.75 79 GLY A N 1
ATOM 578 C CA . GLY A 1 79 ? -9.660 -0.519 19.865 1.00 84.75 79 GLY A CA 1
ATOM 579 C C . GLY A 1 79 ? -11.142 -0.529 20.246 1.00 84.75 79 GLY A C 1
ATOM 580 O O . GLY A 1 79 ? -11.488 -0.618 21.419 1.00 84.75 79 GLY A O 1
ATOM 581 N N . ARG A 1 80 ? -12.040 -0.591 19.255 1.00 85.00 80 ARG A N 1
ATOM 582 C CA . ARG A 1 80 ? -13.487 -0.707 19.503 1.00 85.00 80 ARG A CA 1
ATOM 583 C C . ARG A 1 80 ? -13.913 -1.994 20.216 1.00 85.00 80 ARG A C 1
ATOM 585 O O . ARG A 1 80 ? -15.029 -2.026 20.724 1.00 85.00 80 ARG A O 1
ATOM 592 N N . ARG A 1 81 ? -13.094 -3.051 20.209 1.00 78.50 81 ARG A N 1
ATOM 593 C CA . ARG A 1 81 ? -13.369 -4.288 20.958 1.00 78.50 81 ARG A CA 1
ATOM 594 C C . ARG A 1 81 ? -12.937 -4.167 22.418 1.00 78.50 81 ARG A C 1
ATOM 596 O O . ARG A 1 81 ? -13.679 -4.620 23.276 1.00 78.50 81 ARG A O 1
ATOM 603 N N . TYR A 1 82 ? -11.804 -3.518 22.684 1.00 74.38 82 TYR A N 1
ATOM 604 C CA . TYR A 1 82 ? -11.237 -3.397 24.033 1.00 74.38 82 TYR A CA 1
ATOM 605 C C . TYR A 1 82 ? -11.805 -2.233 24.855 1.00 74.38 82 TYR A C 1
ATOM 607 O O . TYR A 1 82 ? -11.889 -2.333 26.071 1.00 74.38 82 TYR A O 1
ATOM 615 N N . SER A 1 83 ? -12.290 -1.154 24.230 1.00 67.94 83 SER A N 1
ATOM 616 C CA . SER A 1 83 ? -12.960 -0.058 24.961 1.00 67.94 83 SER A CA 1
ATOM 617 C C . SER A 1 83 ? -14.310 -0.448 25.586 1.00 67.94 83 SER A C 1
ATOM 619 O O . SER A 1 83 ? -14.931 0.376 26.250 1.00 67.94 83 SER A O 1
ATOM 621 N N . GLY A 1 84 ? -14.798 -1.668 25.341 1.00 59.41 84 GLY A N 1
ATOM 622 C CA . GLY A 1 84 ? -16.019 -2.209 25.941 1.00 59.41 84 GLY A CA 1
ATOM 623 C C . GLY A 1 84 ? -15.783 -3.052 27.194 1.00 59.41 84 GLY A C 1
ATOM 624 O O . GLY A 1 84 ? -16.753 -3.566 27.743 1.00 59.41 84 GLY A O 1
ATOM 625 N N . GLU A 1 85 ? -14.534 -3.222 27.628 1.00 60.62 85 GLU A N 1
ATOM 626 C CA . GLU A 1 85 ? -14.190 -4.002 28.813 1.00 60.62 85 GLU A CA 1
ATOM 627 C C . GLU A 1 85 ? -14.140 -3.046 30.017 1.00 60.62 85 GLU A C 1
ATOM 629 O O . GLU A 1 85 ? -13.203 -2.254 30.133 1.00 60.62 85 GLU A O 1
ATOM 634 N N . PRO A 1 86 ? -15.168 -3.022 30.891 1.00 57.12 86 PRO A N 1
ATOM 635 C CA . PRO A 1 86 ? -15.068 -2.263 32.121 1.00 57.12 86 PRO A CA 1
ATOM 636 C C . PRO A 1 86 ? -13.967 -2.923 32.940 1.00 57.12 86 PRO A C 1
ATOM 638 O O . PRO A 1 86 ? -14.047 -4.114 33.242 1.00 57.12 86 PRO A O 1
ATOM 641 N N . THR A 1 87 ? -12.946 -2.150 33.290 1.00 62.94 87 THR A N 1
ATOM 642 C CA . THR A 1 87 ? -11.970 -2.479 34.328 1.00 62.94 87 THR A CA 1
ATOM 643 C C . THR A 1 87 ? -12.722 -2.893 35.595 1.00 62.94 87 THR A C 1
ATOM 645 O O . THR A 1 87 ? -13.136 -2.055 36.396 1.00 62.94 87 THR A O 1
ATOM 648 N N . ARG A 1 88 ? -12.978 -4.194 35.744 1.00 60.31 88 ARG A N 1
ATOM 649 C CA . ARG A 1 88 ? -13.456 -4.823 36.972 1.00 60.31 88 ARG A CA 1
ATOM 650 C C . ARG A 1 88 ? -12.236 -5.402 37.678 1.00 60.31 88 ARG A C 1
ATOM 652 O O . ARG A 1 88 ? -11.722 -6.428 37.250 1.00 60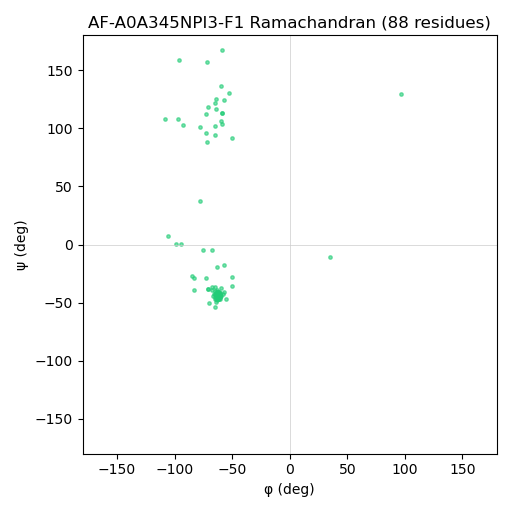.31 88 ARG A O 1
ATOM 659 N N . GLY A 1 89 ? -11.856 -4.756 38.778 1.00 59.84 89 GLY A N 1
ATOM 660 C CA . GLY A 1 89 ? -10.896 -5.249 39.771 1.00 59.84 89 GLY A CA 1
ATOM 661 C C . GLY A 1 89 ? -9.477 -4.719 39.550 1.00 59.84 89 GLY A C 1
ATOM 662 O O . GLY A 1 89 ? -8.967 -4.800 38.439 1.00 59.84 89 GLY A O 1
ATOM 663 N N . GLY A 1 90 ? -8.803 -4.160 40.552 1.00 42.22 90 GLY A N 1
ATOM 664 C CA . GLY A 1 90 ? -9.124 -4.002 41.973 1.00 42.22 90 GLY A CA 1
ATOM 665 C C . GLY A 1 90 ? -8.068 -3.135 42.648 1.00 42.22 90 GLY A C 1
ATOM 666 O O . GLY A 1 90 ? -7.023 -2.889 42.003 1.00 42.22 90 GLY A O 1
#

Solvent-accessible surface area (backbone atoms only — not comparable to full-atom values): 5439 Å² total; per-residue (Å²): 131,69,66,68,60,56,52,51,52,52,52,50,50,53,20,50,49,31,31,54,49,16,50,51,51,45,69,67,58,60,88,77,77,71,73,96,72,62,82,65,80,74,61,92,88,51,90,74,82,80,78,73,47,73,68,49,52,48,22,48,50,41,22,50,52,13,49,51,52,42,51,52,55,48,50,54,58,51,49,67,60,57,78,70,60,76,89,77,82,132

Secondary structure (DSSP, 8-state):
--HHHHHHHHHHHHHHHHHHHHHHHHHHS------S---S---TTS-------HHHHHHHHHHHHHHHHHHHHHHHHHHHHHTT------

Radius of gyration: 21.43 Å; Cα contacts (8 Å, |Δi|>4): 40; chains: 1; bounding box: 61×17×64 Å

Foldseek 3Di:
DDPVVVVLVVLLVQLVCLQVVLVVQLVVPPDDDPPPPPPDDDPPPDDDPPPQDPSNVVSVVSNVVSVVSNVVSVVVVVVVVVVPDPPDDD

Sequence (90 aa):
MSTSRTRFRIAVLVAAVLIVGGLLVSAVIGPNSYGWFAYQPVPADGPVPVMLFPEQLLALGVTLTGALLLSLLIGIRIGRRYSGEPTRGG

Mean predicted aligned error: 12.26 Å